Protein AF-D3S7H8-F1 (afdb_monomer_lite)

Foldseek 3Di:
DPPVVLLVLLQVLLLVLLVVVVFAQDQPDPVPPFQLRQHSVPDQSVQLNVQSVVCCVPPHDDSVSSNVSSNVSNVCSVCSCVVRNDD

Secondary structure (DSSP, 8-state):
--HHHHHHHHHHHHHHHHHHTT--SS-SSSS---TT---TTTTHHHHHHHHHHHHHHHH-S-HHHHHHHHHHHHHHHTTHHHHHS--

Sequence (87 aa):
MNIAILYIVALVTSIIVALILKLPILPREKPIRFSFETSVIFPTPILALGIEAIFRNLFGDYISLAFFAGLFGALLSKYADKLFGEP

pLDDT: mean 93.42, std 7.93, range [55.91, 98.75]

Radius of gyration: 13.04 Å; chains: 1; bounding box: 32×24×38 Å

Structure (mmCIF, N/CA/C/O backbone):
data_AF-D3S7H8-F1
#
_entry.id   AF-D3S7H8-F1
#
loop_
_atom_site.group_PDB
_atom_site.id
_atom_site.type_symbol
_atom_site.label_atom_id
_atom_site.label_alt_id
_atom_site.label_comp_id
_atom_site.label_asym_id
_atom_site.label_entity_id
_atom_site.label_seq_id
_atom_site.pdbx_PDB_ins_code
_atom_site.Cartn_x
_atom_site.Cartn_y
_atom_site.Cartn_z
_atom_site.occupancy
_atom_site.B_iso_or_equiv
_atom_site.auth_seq_id
_atom_site.auth_comp_id
_atom_site.auth_asym_id
_atom_site.auth_atom_id
_atom_site.pdbx_PDB_model_num
ATOM 1 N N . MET A 1 1 ? 7.474 -1.275 -17.775 1.00 81.56 1 MET A N 1
ATOM 2 C CA . MET A 1 1 ? 6.058 -1.711 -17.626 1.00 81.56 1 MET A CA 1
ATOM 3 C C . MET A 1 1 ? 5.176 -0.480 -17.819 1.00 81.56 1 MET A C 1
ATOM 5 O O . MET A 1 1 ? 5.688 0.617 -17.650 1.00 81.56 1 MET A O 1
ATOM 9 N N . ASN A 1 2 ? 3.890 -0.588 -18.163 1.00 94.69 2 ASN A N 1
ATOM 10 C CA . ASN A 1 2 ? 3.036 0.608 -18.129 1.00 94.69 2 ASN A CA 1
ATOM 11 C C . ASN A 1 2 ? 2.868 1.067 -16.665 1.00 94.69 2 ASN A C 1
ATOM 13 O O . ASN A 1 2 ? 2.407 0.285 -15.834 1.00 94.69 2 ASN A O 1
ATOM 17 N N . ILE A 1 3 ? 3.233 2.316 -16.360 1.00 96.00 3 ILE A N 1
ATOM 18 C CA . ILE A 1 3 ? 3.153 2.906 -15.012 1.00 96.00 3 ILE A CA 1
ATOM 19 C C . ILE A 1 3 ? 1.741 2.792 -14.420 1.00 96.00 3 ILE A C 1
ATOM 21 O O . ILE A 1 3 ? 1.594 2.476 -13.243 1.00 96.00 3 ILE A O 1
ATOM 25 N N . ALA A 1 4 ? 0.696 2.975 -15.232 1.00 97.62 4 ALA A N 1
ATOM 26 C CA . ALA A 1 4 ? -0.681 2.841 -14.764 1.00 97.62 4 ALA A CA 1
ATOM 27 C C . ALA A 1 4 ? -0.978 1.418 -14.261 1.00 97.62 4 ALA A C 1
ATOM 29 O O . ALA A 1 4 ? -1.661 1.256 -13.255 1.00 97.62 4 ALA A O 1
ATOM 30 N N . ILE A 1 5 ? -0.421 0.388 -14.912 1.00 98.00 5 ILE A N 1
ATOM 31 C CA . ILE A 1 5 ? -0.576 -1.008 -14.474 1.00 98.00 5 ILE A CA 1
ATOM 32 C C . ILE A 1 5 ? 0.096 -1.214 -13.116 1.00 98.00 5 ILE A C 1
ATOM 34 O O . ILE A 1 5 ? -0.493 -1.848 -12.246 1.00 98.00 5 ILE A O 1
ATOM 38 N N . LEU A 1 6 ? 1.295 -0.663 -12.908 1.00 98.31 6 LEU A N 1
ATOM 39 C CA . LEU A 1 6 ? 2.006 -0.791 -11.633 1.00 98.31 6 LEU A CA 1
ATOM 40 C C . LEU A 1 6 ? 1.226 -0.139 -10.485 1.00 98.31 6 LEU A C 1
ATOM 42 O O . LEU A 1 6 ? 1.004 -0.775 -9.454 1.00 98.31 6 LEU A O 1
ATOM 46 N N . TYR A 1 7 ? 0.708 1.074 -10.693 1.00 98.44 7 TYR A N 1
ATOM 47 C CA . TYR A 1 7 ? -0.140 1.733 -9.700 1.00 98.44 7 TYR A CA 1
ATOM 48 C C . TYR A 1 7 ? -1.435 0.966 -9.419 1.00 98.44 7 TYR A C 1
ATOM 50 O O . TYR A 1 7 ? -1.817 0.835 -8.257 1.00 98.44 7 TYR A O 1
ATOM 58 N N . ILE A 1 8 ? -2.092 0.415 -10.446 1.00 98.50 8 ILE A N 1
ATOM 59 C CA . ILE A 1 8 ? -3.288 -0.422 -10.267 1.00 98.50 8 ILE A CA 1
ATOM 60 C C . ILE A 1 8 ? -2.955 -1.666 -9.435 1.00 98.50 8 ILE A C 1
ATOM 62 O O . ILE A 1 8 ? -3.704 -2.000 -8.518 1.00 98.50 8 ILE A O 1
ATOM 66 N N . VAL A 1 9 ? -1.827 -2.330 -9.706 1.00 98.56 9 VAL A N 1
ATOM 67 C CA . VAL A 1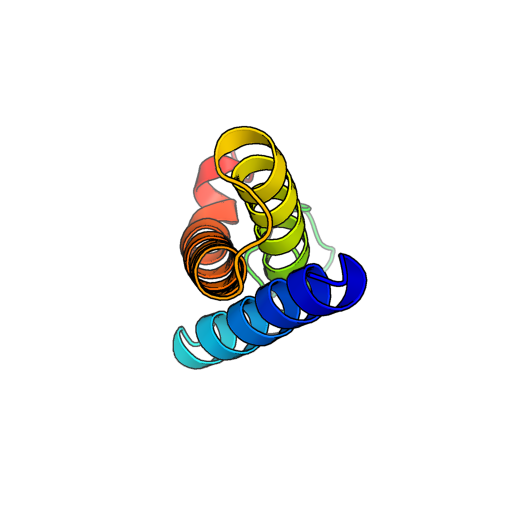 9 ? -1.383 -3.505 -8.941 1.00 98.56 9 VAL A CA 1
ATOM 68 C C . VAL A 1 9 ? -1.150 -3.145 -7.474 1.00 98.56 9 VAL A C 1
ATOM 70 O O . VAL A 1 9 ? -1.666 -3.843 -6.600 1.00 98.56 9 VAL A O 1
ATOM 73 N N . ALA A 1 10 ? -0.436 -2.054 -7.183 1.00 98.62 10 ALA A N 1
ATOM 74 C CA . ALA A 1 10 ? -0.193 -1.605 -5.811 1.00 98.62 10 ALA A CA 1
ATOM 75 C C . ALA A 1 10 ? -1.500 -1.248 -5.082 1.00 98.62 10 ALA A C 1
ATOM 77 O O . ALA A 1 10 ? -1.731 -1.698 -3.957 1.00 98.62 10 ALA A O 1
ATOM 78 N N . LEU A 1 11 ? -2.391 -0.508 -5.751 1.00 98.62 11 LEU A N 1
ATOM 79 C CA . LEU A 1 11 ? -3.697 -0.111 -5.227 1.00 98.62 11 LEU A CA 1
ATOM 80 C C . LEU A 1 11 ? -4.556 -1.330 -4.885 1.00 98.62 11 LEU A C 1
ATOM 82 O O . LEU A 1 11 ? -4.984 -1.473 -3.740 1.00 98.62 11 LEU A O 1
ATOM 86 N N . VAL A 1 12 ? -4.768 -2.238 -5.841 1.00 98.62 12 VAL A N 1
ATOM 87 C CA . VAL A 1 12 ? -5.614 -3.425 -5.645 1.00 98.62 12 VAL A CA 1
ATOM 88 C C . VAL A 1 12 ? -5.026 -4.337 -4.572 1.00 98.62 12 VAL A C 1
ATOM 90 O O . VAL A 1 12 ? -5.755 -4.793 -3.692 1.00 98.62 12 VAL A O 1
ATOM 93 N N . THR A 1 13 ? -3.706 -4.548 -4.591 1.00 98.75 13 THR A N 1
ATOM 94 C CA . THR A 1 13 ? -3.024 -5.363 -3.578 1.00 98.75 13 THR A CA 1
ATOM 95 C C . THR A 1 13 ? -3.229 -4.776 -2.184 1.00 98.75 13 THR A C 1
ATOM 97 O O . THR A 1 13 ? -3.594 -5.507 -1.267 1.00 98.75 13 THR A O 1
ATOM 100 N N . SER A 1 14 ? -3.073 -3.459 -2.018 1.00 98.69 14 SER A N 1
ATOM 101 C CA . SER A 1 14 ? -3.252 -2.805 -0.717 1.00 98.69 14 SER A CA 1
ATOM 102 C C . SER A 1 14 ? -4.672 -2.946 -0.167 1.00 98.69 14 SER A C 1
ATOM 104 O O . SER A 1 14 ? -4.843 -3.265 1.007 1.00 98.69 14 SER A O 1
ATOM 106 N N . ILE A 1 15 ? -5.691 -2.807 -1.020 1.00 98.38 15 ILE A N 1
ATOM 107 C CA . ILE A 1 15 ? -7.096 -2.955 -0.626 1.00 98.38 15 ILE A CA 1
ATOM 108 C C . ILE A 1 15 ? -7.375 -4.398 -0.203 1.00 98.38 15 ILE A C 1
ATOM 110 O O . ILE A 1 15 ? -7.934 -4.623 0.870 1.00 98.38 15 ILE A O 1
ATOM 114 N N . ILE A 1 16 ? -6.949 -5.383 -1.004 1.00 98.56 16 ILE A N 1
ATOM 115 C CA . ILE A 1 16 ? -7.127 -6.806 -0.681 1.00 98.56 16 ILE A CA 1
ATOM 116 C C . ILE A 1 16 ? -6.437 -7.143 0.645 1.00 98.56 16 ILE A C 1
ATOM 118 O O . ILE A 1 16 ? -7.052 -7.752 1.519 1.00 98.56 16 ILE A O 1
ATOM 122 N N . VAL A 1 17 ? -5.186 -6.715 0.829 1.00 98.50 17 VAL A N 1
ATOM 123 C CA . VAL A 1 17 ? -4.433 -6.970 2.064 1.00 98.50 17 VAL A CA 1
ATOM 124 C C . VAL A 1 17 ? -5.094 -6.285 3.262 1.00 98.50 17 VAL A C 1
ATOM 126 O O . VAL A 1 17 ? -5.257 -6.921 4.299 1.00 98.50 17 VAL A O 1
ATOM 129 N N . ALA A 1 18 ? -5.536 -5.031 3.145 1.00 98.06 18 ALA A N 1
ATOM 130 C CA . ALA A 1 18 ? -6.229 -4.328 4.226 1.00 98.06 18 ALA A CA 1
ATOM 131 C C . ALA A 1 18 ? -7.556 -4.996 4.620 1.00 98.06 18 ALA A C 1
ATOM 133 O O . ALA A 1 18 ? -7.869 -5.091 5.810 1.00 98.06 18 ALA A O 1
ATOM 134 N N . LEU A 1 19 ? -8.304 -5.521 3.645 1.00 98.06 19 LEU A N 1
ATOM 135 C CA . LEU A 1 19 ? -9.510 -6.311 3.900 1.00 98.06 19 LEU A CA 1
ATOM 136 C C . LEU A 1 19 ? -9.182 -7.632 4.611 1.00 98.06 19 LEU A C 1
ATOM 138 O O . LEU A 1 19 ? -9.854 -7.981 5.581 1.00 98.06 19 LEU A O 1
ATOM 142 N N . ILE A 1 20 ? -8.119 -8.334 4.198 1.00 98.25 20 ILE A N 1
ATOM 143 C CA . ILE A 1 20 ? -7.627 -9.547 4.880 1.00 98.25 20 ILE A CA 1
ATOM 144 C C . ILE A 1 20 ? -7.215 -9.232 6.327 1.00 98.25 20 ILE A C 1
ATOM 146 O O . ILE A 1 20 ? -7.510 -10.002 7.242 1.00 98.25 20 ILE A O 1
ATOM 150 N N . LEU A 1 21 ? -6.592 -8.073 6.554 1.00 97.00 21 LEU A N 1
ATOM 151 C CA . LEU A 1 21 ? -6.225 -7.565 7.879 1.00 97.00 21 LEU A CA 1
ATOM 152 C C . LEU A 1 21 ? -7.428 -7.085 8.710 1.00 97.00 21 LEU A C 1
ATOM 154 O O . LEU A 1 21 ? -7.242 -6.713 9.869 1.00 97.00 21 LEU A O 1
ATOM 158 N N . LYS A 1 22 ? -8.646 -7.118 8.151 1.00 96.62 22 LYS A N 1
ATOM 159 C CA . LYS A 1 22 ? -9.895 -6.675 8.787 1.00 96.62 22 LYS A CA 1
ATOM 160 C C . LYS A 1 22 ? -9.850 -5.211 9.245 1.00 96.62 22 LYS A C 1
ATOM 162 O O . LYS A 1 22 ? -10.435 -4.867 10.275 1.00 96.62 22 LYS A O 1
ATOM 167 N N . LEU A 1 23 ? -9.160 -4.348 8.493 1.00 95.56 23 LEU A N 1
ATOM 168 C CA . LEU A 1 23 ? -9.228 -2.902 8.719 1.00 95.56 23 LEU A CA 1
ATOM 169 C C . LEU A 1 23 ? -10.664 -2.412 8.457 1.00 95.56 23 LEU A C 1
ATOM 171 O O . LEU A 1 23 ? -11.355 -2.974 7.599 1.00 95.56 23 LEU A O 1
ATOM 175 N N . PRO A 1 24 ? -11.157 -1.398 9.188 1.00 94.06 24 PRO A N 1
ATOM 176 C CA . PRO A 1 24 ? -12.487 -0.868 8.926 1.00 94.06 24 PRO A CA 1
ATOM 177 C C . PRO A 1 24 ? -12.513 -0.218 7.535 1.00 94.06 24 PRO A C 1
ATOM 179 O O . PRO A 1 24 ? -11.527 0.358 7.085 1.00 94.06 24 PRO A O 1
ATOM 182 N N . ILE A 1 25 ? -13.632 -0.333 6.818 1.00 94.38 25 ILE A N 1
ATOM 183 C CA . ILE A 1 25 ? -13.723 0.170 5.435 1.00 94.38 25 ILE A CA 1
ATOM 184 C C . ILE A 1 25 ? -13.618 1.701 5.402 1.00 94.38 25 ILE A C 1
ATOM 186 O O . ILE A 1 25 ? -12.936 2.261 4.547 1.00 94.38 25 ILE A O 1
ATOM 190 N N . LEU A 1 26 ? -14.271 2.350 6.363 1.00 91.81 26 LEU A N 1
ATOM 191 C CA . LEU A 1 26 ? -14.259 3.790 6.596 1.00 91.81 26 LEU A CA 1
ATOM 192 C C . LEU A 1 26 ? -13.680 4.079 7.988 1.00 91.81 26 LEU A C 1
ATOM 194 O O . LEU A 1 26 ? -13.754 3.196 8.851 1.00 91.81 26 LEU A O 1
ATOM 198 N N . PRO A 1 27 ? -13.182 5.305 8.226 1.00 87.62 27 PRO A N 1
ATOM 199 C CA . PRO A 1 27 ? -12.895 5.796 9.570 1.00 87.62 27 PRO A CA 1
ATOM 200 C C . PRO A 1 27 ? -14.088 5.557 10.504 1.00 87.62 27 PRO A C 1
ATOM 202 O O . PRO A 1 27 ? -15.250 5.720 10.105 1.00 87.62 27 PRO A O 1
ATOM 205 N N . ARG A 1 28 ? -13.811 5.103 11.726 1.00 84.12 28 ARG A N 1
ATOM 206 C CA . ARG A 1 28 ? -14.826 4.784 12.733 1.00 84.12 28 ARG A CA 1
ATOM 207 C C . ARG A 1 28 ? -15.328 6.047 13.415 1.00 84.12 28 ARG A C 1
ATOM 209 O O . ARG A 1 28 ? -16.518 6.111 13.729 1.00 84.12 28 ARG A O 1
ATOM 216 N N . GLU A 1 29 ? -14.462 7.031 13.644 1.00 81.94 29 GLU A N 1
ATOM 217 C CA . GLU A 1 29 ? -14.858 8.257 14.328 1.00 81.94 29 GLU A CA 1
ATOM 218 C C . GLU A 1 29 ? -15.671 9.194 13.429 1.00 81.94 29 GLU A C 1
ATOM 220 O O . GLU A 1 29 ? -15.367 9.437 12.258 1.00 81.94 29 GLU A O 1
ATOM 225 N N . LYS A 1 30 ? -16.736 9.761 14.005 1.00 82.94 30 LYS A N 1
ATOM 226 C CA . LYS A 1 30 ? -17.507 10.853 13.404 1.00 82.94 30 LYS A CA 1
ATOM 227 C C . LYS A 1 30 ? -17.774 11.935 14.462 1.00 82.94 30 LYS A C 1
ATOM 229 O O . LYS A 1 30 ? -18.351 11.604 15.498 1.00 82.94 30 LYS A O 1
ATOM 234 N N . PRO A 1 31 ? -17.418 13.215 14.219 1.00 83.50 31 PRO A N 1
ATOM 235 C CA . PRO A 1 31 ? -16.689 13.720 13.047 1.00 83.50 31 PRO A CA 1
ATOM 236 C C . PRO A 1 31 ? -15.254 13.172 12.993 1.00 83.50 31 PRO A C 1
ATOM 238 O O . PRO A 1 31 ? -14.679 12.895 14.039 1.00 83.50 31 PRO A O 1
ATOM 241 N N . ILE A 1 32 ? -14.692 13.019 11.788 1.00 81.75 32 ILE A N 1
ATOM 242 C CA . ILE A 1 32 ? -13.309 12.547 11.600 1.00 81.75 32 ILE A CA 1
ATOM 243 C C . ILE A 1 32 ? -12.371 13.576 12.235 1.00 81.75 32 ILE A C 1
ATOM 245 O O . ILE A 1 32 ? -12.333 14.725 11.791 1.00 81.75 32 ILE A O 1
ATOM 249 N N . ARG A 1 33 ? -11.644 13.181 13.282 1.00 80.69 33 ARG A N 1
ATOM 250 C CA . ARG A 1 33 ? -10.713 14.068 14.002 1.00 80.69 33 ARG A CA 1
ATOM 251 C C . ARG A 1 33 ? -9.284 13.950 13.492 1.00 80.69 33 ARG A C 1
ATOM 253 O O . ARG A 1 33 ? -8.571 14.949 13.449 1.00 80.69 33 ARG A O 1
ATOM 260 N N . PHE A 1 34 ? -8.894 12.751 13.070 1.00 82.75 34 PHE A N 1
ATOM 261 C CA . PHE A 1 34 ? -7.552 12.447 12.594 1.00 82.75 34 PHE A CA 1
ATOM 262 C C . PHE A 1 34 ? -7.613 11.942 11.160 1.00 82.75 34 PHE A C 1
ATOM 264 O O . PHE A 1 34 ? -8.269 10.947 10.867 1.00 82.75 34 PHE A O 1
ATOM 271 N N . SER A 1 35 ? -6.914 12.626 10.253 1.00 79.69 35 SER A N 1
ATOM 272 C CA . SER A 1 35 ? -6.953 12.278 8.831 1.00 79.69 35 SER A CA 1
ATOM 273 C C . SER A 1 35 ? -6.455 10.860 8.579 1.00 79.69 35 SER A C 1
ATOM 275 O O . SER A 1 35 ? -7.018 10.168 7.746 1.00 79.69 35 SER A O 1
ATOM 277 N N . PHE A 1 36 ? -5.431 10.418 9.311 1.00 85.44 36 PHE A N 1
ATOM 278 C CA . PHE A 1 36 ? -4.806 9.108 9.129 1.00 85.44 36 PHE A CA 1
ATOM 279 C C . PHE A 1 36 ? -5.509 7.962 9.858 1.00 85.44 36 PHE A C 1
ATOM 281 O O . PHE A 1 36 ? -4.923 6.882 9.891 1.00 85.44 36 PHE A O 1
ATOM 288 N N . GLU A 1 37 ? -6.745 8.178 10.344 1.00 89.50 37 GLU A N 1
ATOM 289 C CA . GLU A 1 37 ? -7.540 7.125 10.978 1.00 89.50 37 GLU A CA 1
ATOM 290 C C . GLU A 1 37 ? -7.550 5.848 10.116 1.00 89.50 37 GLU A C 1
ATOM 292 O O . GLU A 1 37 ? -7.922 5.877 8.939 1.00 89.50 37 GLU A O 1
ATOM 297 N N . THR A 1 38 ? -7.124 4.724 10.689 1.00 91.31 38 THR A N 1
ATOM 298 C CA . THR A 1 38 ? -6.848 3.482 9.975 1.00 91.31 38 THR A CA 1
ATOM 299 C C . THR A 1 38 ? -8.105 3.003 9.267 1.00 91.31 38 THR A C 1
ATOM 301 O O . THR A 1 38 ? -9.039 2.529 9.912 1.00 91.31 38 THR A O 1
ATOM 304 N N . SER A 1 39 ? -8.116 3.037 7.933 1.00 93.75 39 SER A N 1
ATOM 305 C CA . SER A 1 39 ? -9.185 2.433 7.139 1.00 93.75 39 SER A CA 1
ATOM 306 C C . SER A 1 39 ? -8.711 1.909 5.779 1.00 93.75 39 SER A C 1
ATOM 308 O O . SER A 1 39 ? -7.612 2.217 5.303 1.00 93.75 39 SER A O 1
ATOM 310 N N . VAL A 1 40 ? -9.556 1.092 5.143 1.00 96.75 40 VAL A N 1
ATOM 311 C CA . VAL A 1 40 ? -9.298 0.512 3.814 1.00 96.75 40 VAL A CA 1
ATOM 312 C C . VAL A 1 40 ? -9.307 1.586 2.726 1.00 96.75 40 VAL A C 1
ATOM 314 O O . VAL A 1 40 ? -8.508 1.510 1.798 1.00 96.75 40 VAL A O 1
ATOM 317 N N . ILE A 1 41 ? -10.205 2.573 2.810 1.00 93.50 41 ILE A N 1
ATOM 318 C CA . ILE A 1 41 ? -10.339 3.610 1.773 1.00 93.50 41 ILE A CA 1
ATOM 319 C C . ILE A 1 41 ? -9.258 4.684 1.928 1.00 93.50 41 ILE A C 1
ATOM 321 O O . ILE A 1 41 ? -8.682 5.132 0.938 1.00 93.50 41 ILE A O 1
ATOM 325 N N . PHE A 1 42 ? -8.959 5.078 3.165 1.00 92.00 42 PHE A N 1
ATOM 326 C CA . PHE A 1 42 ? -7.906 6.039 3.485 1.00 92.00 42 PHE A CA 1
ATOM 327 C C . PHE A 1 42 ? -7.308 5.708 4.860 1.00 92.00 42 PHE A C 1
ATOM 329 O O . PHE A 1 42 ? -8.079 5.523 5.796 1.00 92.00 42 PHE A O 1
ATOM 336 N N . PRO A 1 43 ? -5.978 5.632 5.029 1.00 94.44 43 PRO A N 1
ATOM 337 C CA . PRO A 1 43 ? -4.926 6.051 4.096 1.00 94.44 43 PRO A CA 1
ATOM 338 C C . PRO A 1 43 ? -4.363 4.928 3.199 1.00 94.44 43 PRO A C 1
ATOM 340 O O . PRO A 1 43 ? -3.491 5.202 2.372 1.00 94.44 43 PRO A O 1
ATOM 343 N N . THR A 1 44 ? -4.848 3.684 3.333 1.00 97.44 44 THR A N 1
ATOM 344 C CA . THR A 1 44 ? -4.255 2.472 2.723 1.00 97.44 44 THR A CA 1
ATOM 345 C C . THR A 1 44 ? -3.786 2.633 1.266 1.00 97.44 44 THR A C 1
ATOM 347 O O . THR A 1 44 ? -2.595 2.419 1.008 1.00 97.44 44 THR A O 1
ATOM 350 N N . PRO A 1 45 ? -4.641 3.026 0.297 1.00 97.81 45 PRO A N 1
ATOM 351 C CA . PRO A 1 45 ? -4.237 3.055 -1.105 1.00 97.81 45 PRO A CA 1
ATOM 352 C C . PRO A 1 45 ? -3.219 4.162 -1.376 1.00 97.81 45 PRO A C 1
ATOM 354 O O . PRO A 1 45 ? -2.319 3.985 -2.187 1.00 97.81 45 PRO A O 1
ATOM 357 N N . ILE A 1 46 ? -3.309 5.289 -0.668 1.00 97.25 46 ILE A N 1
ATOM 358 C CA . ILE A 1 46 ? -2.387 6.416 -0.846 1.00 97.25 46 ILE A CA 1
ATOM 359 C C . ILE A 1 46 ? -0.980 6.035 -0.392 1.00 97.25 46 ILE A C 1
ATOM 361 O O . ILE A 1 46 ? -0.014 6.305 -1.106 1.00 97.25 46 ILE A O 1
ATOM 365 N N . LEU A 1 47 ? -0.861 5.356 0.752 1.00 97.38 47 LEU A N 1
ATOM 366 C CA . LEU A 1 47 ? 0.428 4.853 1.229 1.00 97.38 47 LEU A CA 1
ATOM 367 C C . LEU A 1 47 ? 1.038 3.860 0.233 1.00 97.38 47 LEU A C 1
ATOM 369 O O . LEU A 1 47 ? 2.219 3.964 -0.088 1.00 97.38 47 LEU A O 1
ATOM 373 N N . ALA A 1 48 ? 0.233 2.945 -0.309 1.00 98.44 48 ALA A N 1
ATOM 374 C CA . ALA A 1 48 ? 0.688 1.994 -1.320 1.00 98.44 48 ALA A CA 1
ATOM 375 C C . ALA A 1 48 ? 1.183 2.675 -2.605 1.00 98.44 48 ALA A C 1
ATOM 377 O O . ALA A 1 48 ? 2.243 2.317 -3.113 1.00 98.44 48 ALA A O 1
ATOM 378 N N . LEU A 1 49 ? 0.454 3.676 -3.111 1.00 98.38 49 LEU A N 1
ATOM 379 C CA . LEU A 1 49 ? 0.855 4.447 -4.294 1.00 98.38 49 LEU A CA 1
ATOM 380 C C . LEU A 1 49 ? 2.154 5.231 -4.048 1.00 98.38 49 LEU A C 1
ATOM 382 O O . LEU A 1 49 ? 3.021 5.278 -4.919 1.00 98.38 49 LEU A O 1
ATOM 386 N N . GLY A 1 50 ? 2.316 5.814 -2.856 1.00 97.75 50 GLY A N 1
ATOM 387 C CA . GLY A 1 50 ? 3.546 6.506 -2.470 1.00 97.75 50 GLY A CA 1
ATOM 388 C C . GLY A 1 50 ? 4.754 5.567 -2.418 1.00 97.75 50 GLY A C 1
ATOM 389 O O . GLY A 1 50 ? 5.807 5.882 -2.971 1.00 97.75 50 GLY A O 1
ATOM 390 N N . ILE A 1 51 ? 4.596 4.386 -1.813 1.00 98.06 51 ILE A N 1
ATOM 391 C CA . ILE A 1 51 ? 5.660 3.374 -1.746 1.00 98.06 51 ILE A CA 1
ATOM 392 C C . ILE A 1 51 ? 5.984 2.826 -3.141 1.00 98.06 51 ILE A C 1
ATOM 394 O O . ILE A 1 51 ? 7.160 2.649 -3.455 1.00 98.06 51 ILE A O 1
ATOM 398 N N . GLU A 1 52 ? 4.980 2.605 -3.998 1.00 98.38 52 GLU A N 1
ATOM 399 C CA . GLU A 1 52 ? 5.195 2.162 -5.383 1.00 98.38 52 GLU A CA 1
ATOM 400 C C . GLU A 1 52 ? 6.069 3.164 -6.132 1.00 98.38 52 GLU A C 1
ATOM 402 O O . GLU A 1 52 ? 7.073 2.768 -6.723 1.00 98.38 52 GLU A O 1
ATOM 407 N N . ALA A 1 53 ? 5.756 4.460 -6.026 1.00 98.12 53 ALA A N 1
ATOM 408 C CA . ALA A 1 53 ? 6.521 5.507 -6.692 1.00 98.12 53 ALA A CA 1
ATOM 409 C C . ALA A 1 53 ? 7.994 5.511 -6.246 1.00 98.12 53 ALA A C 1
ATOM 411 O O . ALA A 1 53 ? 8.893 5.669 -7.074 1.00 98.12 53 ALA A O 1
ATOM 412 N N . ILE A 1 54 ? 8.243 5.294 -4.949 1.00 98.25 54 ILE A N 1
ATOM 413 C CA . ILE A 1 54 ? 9.594 5.175 -4.385 1.00 98.25 54 ILE A CA 1
ATOM 414 C C . ILE A 1 54 ? 10.298 3.931 -4.936 1.00 98.25 54 ILE A C 1
ATOM 416 O O . ILE A 1 54 ? 11.418 4.033 -5.435 1.00 98.25 54 ILE A O 1
ATOM 420 N N . PHE A 1 55 ? 9.655 2.762 -4.877 1.00 97.75 55 PHE A N 1
ATOM 421 C CA . PHE A 1 55 ? 10.242 1.503 -5.342 1.00 97.75 55 PHE A CA 1
ATOM 422 C C . PHE A 1 55 ? 10.585 1.553 -6.825 1.00 97.75 55 PHE A C 1
ATOM 424 O O . PHE A 1 55 ? 11.680 1.156 -7.217 1.00 97.75 55 PHE A O 1
ATOM 431 N N . ARG A 1 56 ? 9.678 2.092 -7.636 1.00 96.62 56 ARG A N 1
ATOM 432 C CA . ARG A 1 56 ? 9.879 2.263 -9.068 1.00 96.62 56 ARG A CA 1
ATOM 433 C C . ARG A 1 56 ? 11.076 3.156 -9.368 1.00 96.62 56 ARG A C 1
ATOM 435 O O . ARG A 1 56 ? 11.904 2.806 -10.202 1.00 96.62 56 ARG A O 1
ATOM 442 N N . ASN A 1 57 ? 11.197 4.278 -8.659 1.00 97.38 5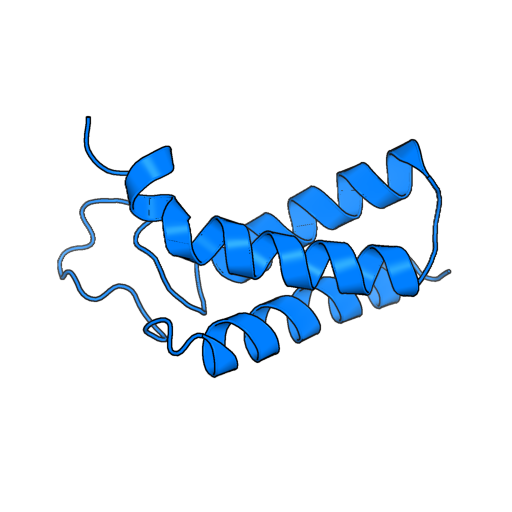7 ASN A N 1
ATOM 443 C CA . ASN A 1 57 ? 12.298 5.217 -8.855 1.00 97.38 57 ASN A CA 1
ATOM 444 C C . ASN A 1 57 ? 13.658 4.666 -8.388 1.00 97.38 57 ASN A C 1
ATOM 446 O O . ASN A 1 57 ? 14.683 5.002 -8.971 1.00 97.38 57 ASN A O 1
ATOM 450 N N . LEU A 1 58 ? 13.680 3.834 -7.343 1.00 97.69 58 LEU A N 1
ATOM 451 C CA . LEU A 1 58 ? 14.919 3.278 -6.787 1.00 97.69 58 LEU A CA 1
ATOM 452 C C . LEU A 1 58 ? 15.375 1.988 -7.474 1.00 97.69 58 LEU A C 1
ATOM 454 O O . LEU A 1 58 ? 16.574 1.752 -7.599 1.00 97.69 58 LEU A O 1
ATOM 458 N N . PHE A 1 59 ? 14.433 1.138 -7.881 1.00 96.38 59 PHE A N 1
ATOM 459 C CA . PHE A 1 59 ? 14.721 -0.240 -8.280 1.00 96.38 59 PHE A CA 1
ATOM 460 C C . PHE A 1 59 ? 14.196 -0.597 -9.673 1.00 96.38 59 PHE A C 1
ATOM 462 O O . PHE A 1 59 ? 14.676 -1.575 -10.235 1.00 96.38 59 PHE A O 1
ATOM 469 N N . GLY A 1 60 ? 13.267 0.176 -10.250 1.00 95.25 60 GLY A N 1
ATOM 470 C CA . GLY A 1 60 ? 12.740 -0.002 -11.608 1.00 95.25 60 GLY A CA 1
ATOM 471 C C . GLY A 1 60 ? 11.294 -0.513 -11.697 1.00 95.25 60 GLY A C 1
ATOM 472 O O . GLY A 1 60 ? 10.611 -0.748 -10.703 1.00 95.25 60 GLY A O 1
ATOM 473 N N . ASP A 1 61 ? 10.820 -0.700 -12.930 1.00 96.62 61 ASP A N 1
ATOM 474 C CA . ASP A 1 61 ? 9.409 -0.951 -13.264 1.00 96.62 61 ASP A CA 1
ATOM 475 C C . ASP A 1 61 ? 9.002 -2.441 -13.191 1.00 96.62 61 ASP A C 1
ATOM 477 O O . ASP A 1 61 ? 8.682 -3.063 -14.214 1.00 96.62 61 ASP A O 1
ATOM 481 N N . TYR A 1 62 ? 8.981 -3.029 -11.992 1.00 96.56 62 TYR A N 1
ATOM 482 C CA . TYR A 1 62 ? 8.653 -4.450 -11.798 1.00 96.56 62 TYR A CA 1
ATOM 483 C C . TYR A 1 62 ? 7.295 -4.667 -11.117 1.00 96.56 62 TYR A C 1
ATOM 485 O O . TYR A 1 62 ? 6.997 -4.080 -10.079 1.00 96.56 62 TYR A O 1
ATOM 493 N N . ILE A 1 63 ? 6.493 -5.599 -11.648 1.00 97.56 63 ILE A N 1
ATOM 494 C CA . ILE A 1 63 ? 5.200 -5.994 -11.051 1.00 97.56 63 ILE A CA 1
ATOM 495 C C . ILE A 1 63 ? 5.363 -6.516 -9.618 1.00 97.56 63 ILE A C 1
ATOM 497 O O . ILE A 1 63 ? 4.524 -6.239 -8.764 1.00 97.56 63 ILE A O 1
ATOM 501 N N . SER A 1 64 ? 6.447 -7.245 -9.344 1.00 97.75 64 SER A N 1
ATOM 502 C CA . SER A 1 64 ? 6.751 -7.750 -8.003 1.00 97.75 64 SER A CA 1
ATOM 503 C C . SER A 1 64 ? 6.926 -6.608 -7.002 1.00 97.75 64 SER A C 1
ATOM 505 O O . SER A 1 64 ? 6.389 -6.679 -5.901 1.00 97.75 64 SER A O 1
ATOM 507 N N . LEU A 1 65 ? 7.605 -5.525 -7.392 1.00 97.81 65 LEU A N 1
ATOM 508 C CA . LEU A 1 65 ? 7.762 -4.342 -6.548 1.00 97.81 65 LEU A CA 1
ATOM 509 C C . LEU A 1 65 ? 6.428 -3.639 -6.301 1.00 97.81 65 LEU A C 1
ATOM 511 O O . LEU A 1 65 ? 6.151 -3.281 -5.162 1.00 97.81 65 LEU A O 1
ATOM 515 N N . ALA A 1 66 ? 5.576 -3.501 -7.319 1.00 98.44 66 ALA A N 1
ATOM 516 C CA . ALA A 1 66 ? 4.238 -2.932 -7.146 1.00 98.44 66 ALA A CA 1
ATOM 517 C C . ALA A 1 66 ? 3.373 -3.758 -6.175 1.00 98.44 66 ALA A C 1
ATOM 519 O O . ALA A 1 66 ? 2.692 -3.200 -5.315 1.00 98.44 66 ALA A O 1
ATOM 520 N N . PHE A 1 67 ? 3.444 -5.091 -6.254 1.00 98.56 67 PHE A N 1
ATOM 521 C CA . PHE A 1 67 ? 2.794 -5.978 -5.287 1.00 98.56 67 PHE A CA 1
ATOM 522 C C . PHE A 1 67 ? 3.311 -5.732 -3.860 1.00 98.56 67 PHE A C 1
ATOM 524 O O . PHE A 1 67 ? 2.517 -5.513 -2.943 1.00 98.56 67 PHE A O 1
ATOM 531 N N . PHE A 1 68 ? 4.634 -5.706 -3.664 1.00 98.44 68 PHE A N 1
ATOM 532 C CA . PHE A 1 68 ? 5.219 -5.448 -2.346 1.00 98.44 68 PHE A CA 1
ATOM 533 C C . PHE A 1 68 ? 4.904 -4.041 -1.828 1.00 98.44 68 PHE A C 1
ATOM 535 O O . PHE A 1 68 ? 4.657 -3.884 -0.636 1.00 98.44 68 PHE A O 1
ATOM 542 N N . ALA A 1 69 ? 4.836 -3.033 -2.697 1.00 98.50 69 ALA A N 1
ATOM 543 C CA . ALA A 1 69 ? 4.400 -1.691 -2.328 1.00 98.50 69 ALA A CA 1
ATOM 544 C C . ALA A 1 69 ? 2.958 -1.683 -1.797 1.00 98.50 69 ALA A C 1
ATOM 546 O O . ALA A 1 69 ? 2.687 -1.073 -0.764 1.00 98.50 69 ALA A O 1
ATOM 547 N N . GLY A 1 70 ? 2.051 -2.423 -2.444 1.00 98.62 70 GLY A N 1
ATOM 548 C CA . GLY A 1 70 ? 0.687 -2.622 -1.953 1.00 98.62 70 GLY A CA 1
ATOM 549 C C . GLY A 1 70 ? 0.631 -3.329 -0.597 1.00 98.62 70 GLY A C 1
ATOM 550 O O . GLY A 1 70 ? -0.068 -2.874 0.310 1.00 98.62 70 GLY A O 1
ATOM 551 N N . LEU A 1 71 ? 1.411 -4.403 -0.435 1.00 98.56 71 LEU A N 1
ATOM 552 C CA . LEU A 1 71 ? 1.536 -5.140 0.825 1.00 98.56 71 LEU A CA 1
ATOM 553 C C 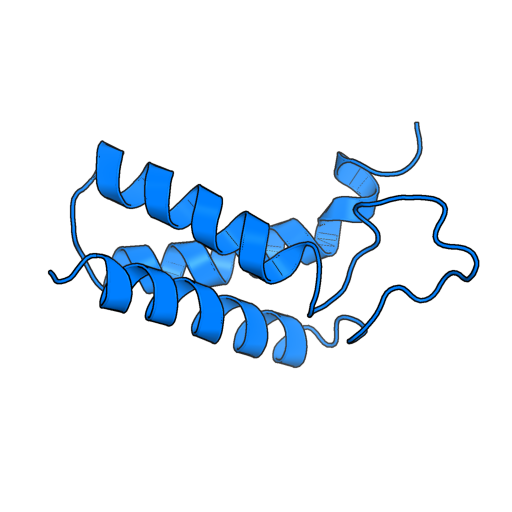. LEU A 1 71 ? 2.034 -4.235 1.961 1.00 98.56 71 LEU A C 1
ATOM 555 O O . LEU A 1 71 ? 1.406 -4.169 3.019 1.00 98.56 71 LEU A O 1
ATOM 559 N N . PHE A 1 72 ? 3.137 -3.515 1.744 1.00 98.06 72 PHE A N 1
ATOM 560 C CA . PHE A 1 72 ? 3.703 -2.612 2.743 1.00 98.06 72 PHE A CA 1
ATOM 561 C C . PHE A 1 72 ? 2.798 -1.416 3.021 1.00 98.06 72 PHE A C 1
ATOM 563 O O . PHE A 1 72 ? 2.668 -1.037 4.180 1.00 98.06 72 PHE A O 1
ATOM 570 N N . GLY A 1 73 ? 2.119 -0.866 2.012 1.00 97.88 73 GLY A N 1
ATOM 571 C CA . GLY A 1 73 ? 1.151 0.216 2.192 1.00 97.88 73 GLY A CA 1
ATOM 572 C C . GLY A 1 73 ? 0.003 -0.175 3.123 1.00 97.88 73 GLY A C 1
ATOM 573 O O . GLY A 1 73 ? -0.325 0.574 4.040 1.00 97.88 73 GLY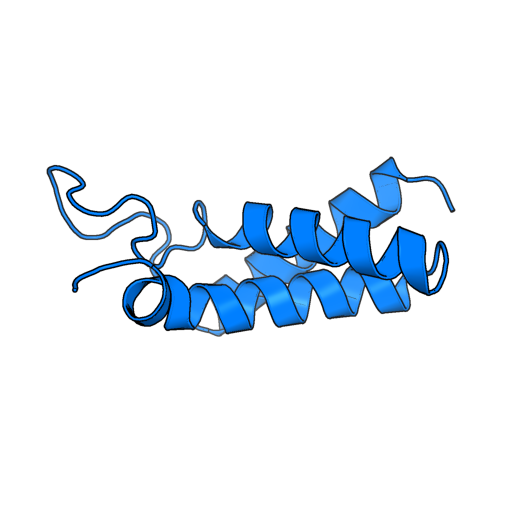 A O 1
ATOM 574 N N . ALA A 1 74 ? -0.550 -1.380 2.964 1.00 98.06 74 ALA A N 1
ATOM 575 C CA . ALA A 1 74 ? -1.591 -1.895 3.855 1.00 98.06 74 ALA A CA 1
ATOM 576 C C . ALA A 1 74 ? -1.075 -2.200 5.269 1.00 98.06 74 ALA A C 1
ATOM 578 O O . ALA A 1 74 ? -1.739 -1.874 6.256 1.00 98.06 74 ALA A O 1
ATOM 579 N N . LEU A 1 75 ? 0.119 -2.791 5.385 1.00 97.25 75 LEU A N 1
ATOM 580 C CA . LEU A 1 75 ? 0.749 -3.040 6.684 1.00 97.25 75 LEU A CA 1
ATOM 581 C C . LEU A 1 75 ? 1.053 -1.735 7.422 1.00 97.25 75 LEU A C 1
ATOM 583 O O . LEU A 1 75 ? 0.776 -1.644 8.613 1.00 97.25 75 LEU A O 1
ATOM 587 N N . LEU A 1 76 ? 1.570 -0.723 6.726 1.00 96.12 76 LEU A N 1
ATOM 588 C CA . LEU A 1 76 ? 1.816 0.602 7.284 1.00 96.12 76 LEU A CA 1
ATOM 589 C C . LEU A 1 76 ? 0.500 1.270 7.686 1.00 96.12 76 LEU A C 1
ATOM 591 O O . LEU A 1 76 ? 0.408 1.815 8.782 1.00 96.12 76 LEU A O 1
ATOM 595 N N . SER A 1 77 ? -0.540 1.155 6.851 1.00 95.12 77 SER A N 1
ATOM 596 C CA . SER A 1 77 ? -1.856 1.724 7.147 1.00 95.12 77 SER A CA 1
A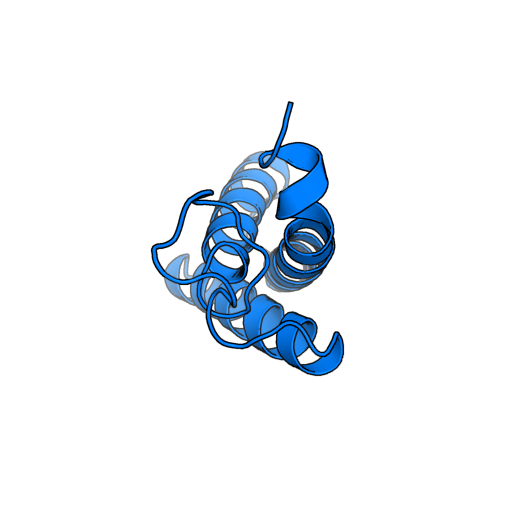TOM 597 C C . SER A 1 77 ? -2.477 1.163 8.418 1.00 95.12 77 SER A C 1
ATOM 599 O O . SER A 1 77 ? -3.163 1.901 9.108 1.00 95.12 77 SER A O 1
ATOM 601 N N . LYS A 1 78 ? -2.223 -0.105 8.762 1.00 94.75 78 LYS A N 1
ATOM 602 C CA . LYS A 1 78 ? -2.683 -0.706 10.026 1.00 94.75 78 LYS A CA 1
ATOM 603 C C . LYS A 1 78 ? -2.153 0.027 11.266 1.00 94.75 78 LYS A C 1
ATOM 605 O O . LYS A 1 78 ? -2.760 -0.054 12.331 1.00 94.75 78 LYS A O 1
ATOM 610 N N . TYR A 1 79 ? -1.003 0.681 11.140 1.00 92.25 79 TYR A N 1
ATOM 611 C CA . TYR A 1 79 ? -0.359 1.435 12.211 1.00 92.25 79 TYR A CA 1
ATOM 612 C C . TYR A 1 79 ? -0.362 2.942 11.938 1.00 92.25 79 TYR A C 1
ATOM 614 O O . TYR A 1 79 ? 0.275 3.676 12.688 1.00 92.25 79 TYR A O 1
ATOM 622 N N . ALA A 1 80 ? -1.065 3.405 10.896 1.00 91.06 80 ALA A N 1
ATOM 623 C CA . ALA A 1 80 ? -1.078 4.809 10.500 1.00 91.06 80 ALA A CA 1
ATOM 624 C C . ALA A 1 80 ? -1.570 5.710 11.631 1.00 91.06 80 ALA A C 1
ATOM 626 O O . ALA A 1 80 ? -0.959 6.750 11.856 1.00 91.06 80 ALA A O 1
ATOM 627 N N . ASP A 1 81 ? -2.568 5.257 12.394 1.00 87.69 81 ASP A N 1
ATOM 628 C CA . ASP A 1 81 ? -3.045 5.977 13.577 1.00 87.69 81 ASP A CA 1
ATOM 629 C C . ASP A 1 81 ? -1.912 6.251 14.526 1.00 87.69 81 ASP A C 1
ATOM 631 O O . ASP A 1 81 ? -1.668 7.387 14.833 1.00 87.69 81 ASP A O 1
ATOM 635 N N . LYS A 1 82 ? -1.121 5.255 14.906 1.00 87.00 82 LYS A N 1
ATOM 636 C CA . LYS A 1 82 ? -0.048 5.461 15.888 1.00 87.00 82 LYS A CA 1
ATOM 637 C C . LYS A 1 82 ? 1.144 6.253 15.354 1.00 87.00 82 LYS A C 1
ATOM 639 O O . LYS A 1 82 ? 1.967 6.708 16.138 1.00 87.00 82 LYS A O 1
ATOM 644 N N . LEU A 1 83 ? 1.310 6.309 14.034 1.00 87.31 83 LEU A N 1
ATOM 645 C CA . LEU A 1 83 ? 2.439 6.981 13.388 1.00 87.31 83 LEU A CA 1
ATOM 646 C C . LEU A 1 83 ? 2.132 8.444 13.059 1.00 87.31 83 LEU A C 1
ATOM 648 O O . LEU A 1 83 ? 3.046 9.264 13.033 1.00 87.31 83 LEU A O 1
ATOM 652 N N . PHE A 1 84 ? 0.869 8.749 12.762 1.00 84.38 84 PHE A N 1
ATOM 653 C CA . PHE A 1 84 ? 0.434 10.038 12.219 1.00 84.38 84 PHE A CA 1
ATOM 654 C C . PHE A 1 84 ? -0.772 10.641 12.958 1.00 84.38 84 PHE A C 1
ATOM 656 O O . PHE A 1 84 ? -1.138 11.785 12.686 1.00 84.38 84 PHE A O 1
ATOM 663 N N . GLY A 1 85 ? -1.416 9.880 13.840 1.00 69.12 85 GLY A N 1
ATOM 664 C CA . GLY A 1 85 ? -2.592 10.245 14.622 1.00 69.12 85 GLY A CA 1
ATOM 665 C C . GLY A 1 85 ? -2.302 10.183 16.124 1.00 69.12 85 GLY A C 1
ATOM 666 O O . GLY A 1 85 ? -1.654 9.275 16.621 1.00 69.12 85 GLY A O 1
ATOM 667 N N . GLU A 1 86 ? -2.807 11.178 16.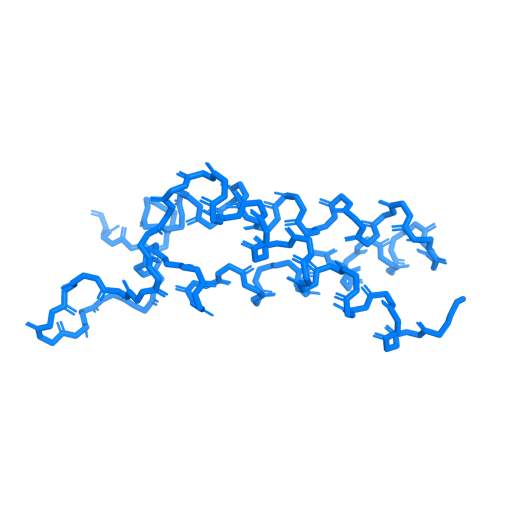842 1.00 63.59 86 GLU A N 1
ATOM 668 C CA . GLU A 1 86 ? -2.520 11.431 18.261 1.00 63.59 86 GLU A CA 1
ATOM 669 C C . GLU A 1 86 ? -1.032 11.772 18.571 1.00 63.59 86 GLU A C 1
ATOM 671 O O . GLU A 1 86 ? -0.116 11.081 18.129 1.00 63.59 86 GLU A O 1
ATOM 676 N N . PRO A 1 87 ? -0.752 12.878 19.290 1.00 55.91 87 PRO A N 1
ATOM 677 C CA . PRO A 1 87 ? 0.558 13.123 19.899 1.00 55.91 87 PRO A CA 1
ATOM 678 C C . PRO A 1 87 ? 0.846 12.202 21.094 1.00 55.91 87 PRO A C 1
ATOM 680 O O . PRO A 1 87 ? -0.118 11.750 21.753 1.00 55.91 87 PRO A O 1
#